Protein AF-A0A246F2Z3-F1 (afdb_monomer_lite)

Secondary structure (DSSP, 8-state):
--HHHHHHTT-SSHHHHHHHTT--HHHHHHHHTTSS---HHHHHHHHHHH---HHHHHHHTT----S----TTSS-PPP-------------

Sequence (92 aa):
MLDGVIEKMGLKNDAALSRVMEVAPPVISKVRHRRLPVGASLLIRLHEVSGLSIAELRQLMGDRRQKFRASDTYGRPPAQMNMGSQGMSNQA

Radius of gyration: 21.0 Å; chains: 1; bounding box: 39×40×70 Å

Structure (mmCIF, N/CA/C/O backbone):
dat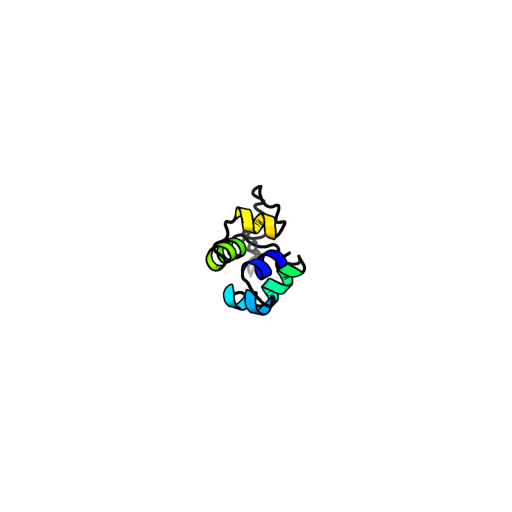a_AF-A0A246F2Z3-F1
#
_entry.id   AF-A0A246F2Z3-F1
#
loop_
_atom_site.group_PDB
_atom_site.id
_atom_site.type_symbol
_atom_site.label_atom_id
_atom_site.label_alt_id
_atom_site.label_comp_id
_atom_site.label_asym_id
_ato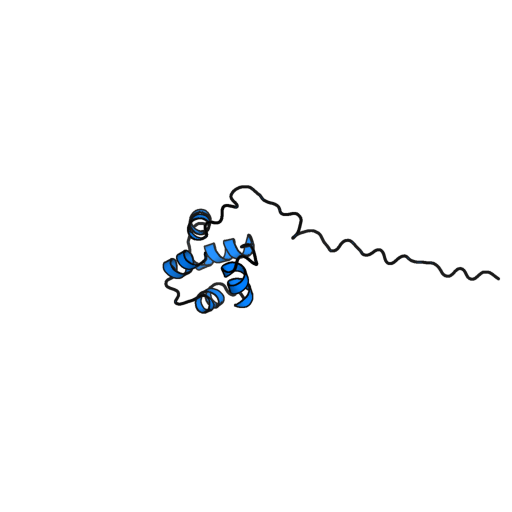m_site.label_entity_id
_atom_site.label_seq_id
_atom_site.pdbx_PDB_ins_code
_atom_site.Cartn_x
_atom_site.Cartn_y
_atom_site.Cartn_z
_atom_site.occupancy
_atom_site.B_iso_or_equiv
_atom_site.auth_seq_id
_atom_site.auth_comp_id
_atom_site.auth_asym_id
_atom_site.auth_atom_id
_atom_site.pdbx_PDB_model_num
ATOM 1 N N . MET A 1 1 ? 7.658 4.225 3.744 1.00 73.31 1 MET A N 1
ATOM 2 C CA . MET A 1 1 ? 6.701 4.390 2.614 1.00 73.31 1 MET A CA 1
ATOM 3 C C . MET A 1 1 ? 5.434 3.585 2.851 1.00 73.31 1 MET A C 1
ATOM 5 O O . MET A 1 1 ? 4.365 4.153 2.733 1.00 73.31 1 MET A O 1
ATOM 9 N N . LEU A 1 2 ? 5.526 2.291 3.179 1.00 84.00 2 LEU A N 1
ATOM 10 C CA . LEU A 1 2 ? 4.341 1.477 3.500 1.00 84.00 2 LEU A CA 1
ATOM 11 C C . LEU A 1 2 ? 3.914 1.579 4.974 1.00 84.00 2 LEU A C 1
ATOM 13 O O . LEU A 1 2 ? 2.958 0.930 5.374 1.00 84.00 2 LEU A O 1
ATOM 17 N N . ASP A 1 3 ? 4.609 2.385 5.775 1.00 88.44 3 ASP A N 1
ATOM 18 C CA . ASP A 1 3 ? 4.389 2.495 7.221 1.00 88.44 3 ASP A CA 1
ATOM 19 C C . ASP A 1 3 ? 2.966 2.962 7.546 1.00 88.44 3 ASP A C 1
ATOM 21 O O . ASP A 1 3 ? 2.290 2.319 8.337 1.00 88.44 3 ASP A O 1
ATOM 25 N N . GLY A 1 4 ? 2.461 3.981 6.840 1.00 88.12 4 GLY A N 1
ATOM 26 C CA . GLY A 1 4 ? 1.089 4.459 7.041 1.00 88.12 4 GLY A CA 1
ATOM 27 C C . GLY A 1 4 ? 0.021 3.427 6.668 1.00 88.12 4 GLY A C 1
ATOM 28 O O . GLY A 1 4 ? -1.043 3.399 7.273 1.00 88.12 4 GLY A O 1
ATOM 29 N N . VAL A 1 5 ? 0.301 2.537 5.710 1.00 87.81 5 VAL A N 1
ATOM 30 C CA . VAL A 1 5 ? -0.616 1.437 5.360 1.00 87.81 5 VAL A CA 1
ATOM 31 C C . VAL A 1 5 ? -0.602 0.366 6.451 1.00 87.81 5 VAL A C 1
ATOM 33 O O . VAL A 1 5 ? -1.657 -0.089 6.877 1.00 87.81 5 VAL A O 1
ATOM 36 N N . ILE A 1 6 ? 0.586 -0.009 6.933 1.00 91.75 6 ILE A N 1
ATOM 37 C CA . ILE A 1 6 ? 0.764 -0.984 8.020 1.00 91.75 6 ILE A CA 1
ATOM 38 C C . ILE A 1 6 ? 0.060 -0.510 9.289 1.00 91.75 6 ILE A C 1
ATOM 40 O O . ILE A 1 6 ? -0.671 -1.283 9.902 1.00 91.75 6 ILE A O 1
ATOM 44 N N . GLU A 1 7 ? 0.230 0.764 9.637 1.00 92.69 7 GLU A N 1
ATOM 45 C CA . GLU A 1 7 ? -0.422 1.391 10.783 1.00 92.69 7 GLU A CA 1
ATOM 46 C C . GLU A 1 7 ? -1.948 1.392 10.630 1.00 92.69 7 GLU A C 1
ATOM 48 O O . GLU A 1 7 ? -2.656 0.938 11.526 1.00 92.69 7 GLU A O 1
ATOM 53 N N . LYS A 1 8 ? -2.468 1.813 9.467 1.00 90.19 8 LYS A N 1
ATOM 54 C CA . LYS A 1 8 ? -3.917 1.836 9.205 1.00 90.19 8 LYS A CA 1
ATOM 55 C C . LYS A 1 8 ? -4.559 0.452 9.218 1.00 90.19 8 LYS A C 1
ATOM 57 O O . LYS A 1 8 ? -5.705 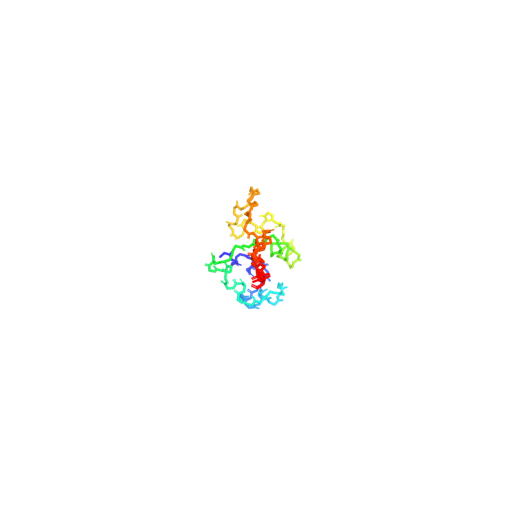0.330 9.633 1.00 90.19 8 LYS A O 1
ATOM 62 N N . MET A 1 9 ? -3.831 -0.575 8.790 1.00 91.88 9 MET A N 1
ATOM 63 C CA . MET A 1 9 ? -4.304 -1.960 8.798 1.00 91.88 9 MET A CA 1
ATOM 64 C C . MET A 1 9 ? -4.043 -2.686 10.132 1.00 91.88 9 MET A C 1
ATOM 66 O O . MET A 1 9 ? -4.369 -3.865 10.246 1.00 91.88 9 MET A O 1
ATOM 70 N N . GLY A 1 10 ? -3.432 -2.030 11.129 1.00 93.75 10 GLY A N 1
ATOM 71 C CA . GLY A 1 10 ? -3.107 -2.652 12.419 1.00 93.75 10 GLY A CA 1
ATOM 72 C C . GLY A 1 10 ? -2.090 -3.795 12.314 1.00 93.75 10 GLY A C 1
ATOM 73 O O . GLY A 1 10 ? -2.098 -4.728 13.118 1.00 93.75 10 GLY A O 1
ATOM 74 N N . LEU A 1 11 ? -1.228 -3.765 11.297 1.00 94.75 11 LEU A N 1
ATOM 75 C CA . LEU A 1 11 ? -0.268 -4.828 11.027 1.00 94.75 11 LEU A CA 1
ATOM 76 C C . LEU A 1 11 ? 1.022 -4.613 11.816 1.00 94.75 11 LEU A C 1
ATOM 78 O O . LEU A 1 11 ? 1.514 -3.501 11.971 1.00 94.75 11 LEU A O 1
ATOM 82 N N . LYS A 1 12 ? 1.629 -5.713 12.272 1.00 94.00 12 LYS A N 1
ATOM 83 C CA . LYS A 1 12 ? 2.866 -5.650 13.064 1.00 94.00 12 LYS A CA 1
ATOM 84 C C . LYS A 1 12 ? 4.104 -5.318 12.227 1.00 94.00 12 LYS A C 1
ATOM 86 O O . LYS A 1 12 ? 5.049 -4.734 12.746 1.00 94.00 12 LYS A O 1
ATOM 91 N N . ASN A 1 13 ? 4.157 -5.778 10.974 1.00 94.69 13 ASN A N 1
ATOM 92 C CA . ASN A 1 13 ? 5.335 -5.649 10.110 1.00 94.69 13 ASN A CA 1
ATOM 93 C C . ASN A 1 13 ? 5.040 -5.984 8.634 1.00 94.69 13 ASN A C 1
ATOM 95 O O . ASN A 1 13 ? 3.956 -6.450 8.277 1.00 94.69 13 ASN A O 1
ATOM 99 N N . ASP A 1 14 ? 6.064 -5.818 7.792 1.00 93.19 14 ASP A N 1
ATOM 100 C CA . ASP A 1 14 ? 6.042 -6.118 6.355 1.00 93.19 14 ASP A CA 1
ATOM 101 C C . ASP A 1 14 ? 5.697 -7.587 6.037 1.00 93.19 14 ASP A C 1
ATOM 103 O O . ASP A 1 14 ? 5.105 -7.866 4.997 1.00 93.19 14 ASP A O 1
ATOM 107 N N . ALA A 1 15 ? 6.030 -8.538 6.918 1.00 94.94 15 ALA A N 1
ATOM 108 C CA . ALA A 1 15 ? 5.686 -9.948 6.718 1.00 94.94 15 ALA A CA 1
ATOM 109 C C . ALA A 1 15 ? 4.195 -10.219 6.977 1.00 94.94 15 ALA A C 1
ATOM 111 O O . ALA A 1 15 ? 3.604 -11.112 6.373 1.00 94.94 15 ALA A O 1
ATOM 112 N N . ALA A 1 16 ? 3.564 -9.486 7.894 1.00 94.75 16 ALA A N 1
ATOM 113 C CA . ALA A 1 16 ? 2.113 -9.529 8.050 1.00 94.75 16 ALA A CA 1
ATOM 114 C C . ALA A 1 16 ? 1.435 -8.932 6.809 1.00 94.75 16 ALA A C 1
ATOM 116 O O . ALA A 1 16 ? 0.541 -9.554 6.240 1.00 94.75 16 ALA A O 1
ATOM 117 N N . LEU A 1 17 ? 1.949 -7.796 6.324 1.00 93.94 17 LEU A N 1
ATOM 118 C CA . LEU A 1 17 ? 1.476 -7.164 5.094 1.00 93.94 17 LEU A CA 1
ATOM 119 C C . LEU A 1 17 ? 1.586 -8.099 3.885 1.00 93.94 17 LEU A C 1
ATOM 121 O O . LEU A 1 17 ? 0.625 -8.244 3.139 1.00 93.94 17 LEU A O 1
ATOM 125 N N . SER A 1 18 ? 2.717 -8.787 3.717 1.00 94.69 18 SER A N 1
ATOM 126 C CA . SER A 1 18 ? 2.933 -9.701 2.591 1.00 94.69 18 SER A CA 1
ATOM 127 C C . SER A 1 18 ? 1.901 -10.834 2.548 1.00 94.69 18 SER A C 1
ATOM 129 O O . SER A 1 18 ? 1.456 -11.219 1.473 1.00 94.69 18 SER A O 1
ATOM 131 N N . ARG A 1 19 ? 1.485 -11.348 3.714 1.00 94.62 19 ARG A N 1
ATOM 132 C CA . ARG A 1 19 ? 0.469 -12.406 3.817 1.00 94.62 19 ARG A CA 1
ATOM 133 C C . ARG A 1 19 ? -0.916 -11.894 3.451 1.00 94.62 19 ARG A C 1
ATOM 135 O O . ARG A 1 19 ? -1.572 -12.510 2.625 1.00 94.62 19 ARG A O 1
ATOM 142 N N . VAL A 1 20 ? -1.324 -10.758 4.019 1.00 93.25 20 VAL A N 1
ATOM 143 C CA . VAL A 1 20 ? -2.643 -10.162 3.740 1.00 93.25 20 VAL A CA 1
ATOM 144 C C . VAL A 1 20 ? -2.763 -9.753 2.274 1.00 93.25 20 VAL A C 1
ATOM 146 O O . VAL A 1 20 ? -3.810 -9.916 1.663 1.00 93.25 20 VAL A O 1
ATOM 149 N N . MET A 1 21 ? -1.677 -9.253 1.688 1.00 91.19 21 MET A N 1
ATOM 150 C CA . MET A 1 21 ? -1.651 -8.869 0.281 1.00 91.19 21 MET A 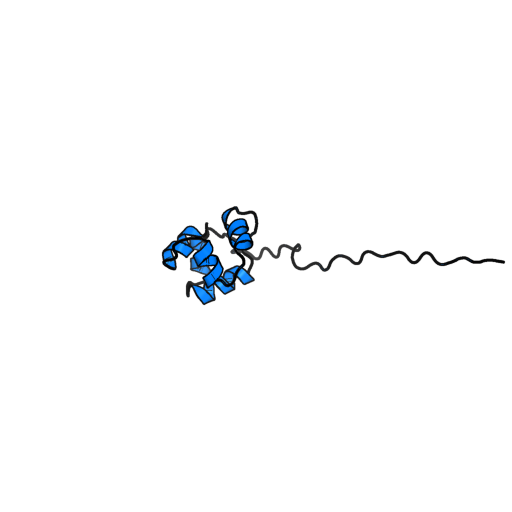CA 1
ATOM 151 C C . MET A 1 21 ? -1.501 -10.051 -0.684 1.00 91.19 21 MET A C 1
ATOM 153 O O . MET A 1 21 ? -1.645 -9.836 -1.884 1.00 91.19 21 MET A O 1
ATOM 157 N N . GLU A 1 22 ? -1.192 -11.256 -0.190 1.00 93.38 22 GLU A N 1
ATOM 158 C CA . GLU A 1 22 ? -0.816 -12.430 -0.999 1.00 93.38 22 GLU A CA 1
ATOM 159 C C . GLU A 1 22 ? 0.368 -12.152 -1.938 1.00 93.38 22 GLU A C 1
ATOM 161 O O . GLU A 1 22 ? 0.445 -12.600 -3.081 1.00 93.38 22 GLU A O 1
ATOM 166 N N . VAL A 1 23 ? 1.329 -11.380 -1.439 1.00 91.62 23 VAL A N 1
ATOM 167 C CA . VAL A 1 23 ? 2.519 -10.964 -2.175 1.00 91.62 23 VAL A CA 1
ATOM 168 C C . VAL A 1 23 ? 3.750 -11.552 -1.500 1.00 91.62 23 VAL A C 1
ATOM 170 O O . VAL A 1 23 ? 3.871 -11.560 -0.278 1.00 91.62 23 VAL A O 1
ATOM 173 N N . ALA A 1 24 ? 4.716 -12.017 -2.291 1.00 93.06 24 ALA A N 1
ATOM 174 C CA . ALA A 1 24 ? 5.945 -12.571 -1.741 1.00 93.06 24 ALA A CA 1
ATOM 175 C C . ALA A 1 24 ? 6.729 -11.507 -0.928 1.00 93.06 24 ALA A C 1
ATOM 177 O O . ALA A 1 24 ? 6.885 -10.373 -1.398 1.00 93.06 24 ALA A O 1
ATOM 178 N N . PRO A 1 25 ? 7.312 -11.853 0.238 1.00 93.88 25 PRO A N 1
ATOM 179 C CA . PRO A 1 25 ? 8.095 -10.917 1.054 1.00 93.88 25 PRO A CA 1
ATOM 180 C C . PRO A 1 25 ? 9.181 -10.126 0.292 1.00 93.88 25 PRO A C 1
ATOM 182 O O . PRO A 1 25 ? 9.331 -8.928 0.554 1.00 93.88 25 PRO A O 1
ATOM 185 N N . PRO A 1 26 ? 9.902 -10.703 -0.699 1.00 94.69 26 PRO A N 1
ATOM 186 C CA . PRO A 1 26 ? 10.878 -9.952 -1.488 1.00 94.69 26 PRO A CA 1
ATOM 187 C C . PRO A 1 26 ? 10.281 -8.785 -2.285 1.00 94.69 26 PRO A C 1
ATOM 189 O O . PRO A 1 26 ? 10.969 -7.792 -2.512 1.00 94.69 26 PRO A O 1
ATOM 192 N N . VAL A 1 27 ? 9.020 -8.877 -2.715 1.00 89.94 27 VAL A N 1
ATOM 193 C CA . VAL A 1 27 ? 8.340 -7.795 -3.445 1.00 89.94 27 VAL A CA 1
ATOM 194 C C . VAL A 1 27 ? 8.077 -6.625 -2.503 1.00 89.94 27 VAL A C 1
ATOM 196 O O . VAL A 1 27 ? 8.439 -5.496 -2.829 1.00 89.94 27 VAL A O 1
ATOM 199 N N . ILE A 1 28 ? 7.544 -6.899 -1.306 1.00 92.44 28 ILE A N 1
ATOM 200 C CA . ILE A 1 28 ? 7.337 -5.879 -0.270 1.00 92.44 28 ILE A CA 1
ATOM 201 C C . ILE A 1 28 ? 8.670 -5.229 0.103 1.00 92.44 28 ILE A C 1
ATOM 203 O O . ILE A 1 28 ? 8.777 -4.006 0.078 1.00 92.44 28 ILE A O 1
ATOM 207 N N . SER A 1 29 ? 9.719 -6.023 0.331 1.00 93.81 29 SER A N 1
ATOM 208 C CA . SER A 1 29 ? 11.059 -5.498 0.615 1.00 93.81 29 SER A CA 1
ATOM 209 C C . SER A 1 29 ? 11.569 -4.574 -0.499 1.00 93.81 29 SER A C 1
ATOM 211 O O . SER A 1 29 ? 12.029 -3.464 -0.226 1.00 93.81 29 SER A O 1
ATOM 213 N N . LYS A 1 30 ? 11.436 -4.960 -1.775 1.00 91.00 30 LYS A N 1
ATOM 214 C CA . LYS A 1 30 ? 11.844 -4.101 -2.900 1.00 91.00 30 LYS A CA 1
ATOM 215 C C . LYS A 1 30 ? 11.036 -2.801 -2.960 1.00 91.00 30 LYS A C 1
ATOM 217 O O . LYS A 1 30 ? 11.614 -1.757 -3.258 1.00 91.00 30 LYS A O 1
ATOM 222 N N . VAL A 1 31 ? 9.740 -2.835 -2.649 1.00 88.88 31 VAL A N 1
ATOM 223 C CA . VAL A 1 31 ? 8.894 -1.631 -2.568 1.00 88.88 31 VAL A CA 1
ATOM 224 C C . VAL A 1 31 ? 9.339 -0.720 -1.421 1.00 88.88 31 VAL A C 1
ATOM 226 O O . VAL A 1 31 ? 9.547 0.474 -1.633 1.00 88.88 31 VAL A O 1
ATOM 229 N N . ARG A 1 32 ? 9.562 -1.278 -0.224 1.00 89.88 32 ARG A N 1
ATOM 230 C CA . ARG A 1 32 ? 10.024 -0.547 0.973 1.00 89.88 32 ARG A CA 1
ATOM 231 C C . ARG A 1 32 ? 11.323 0.209 0.708 1.00 89.88 32 ARG A C 1
ATOM 233 O O . ARG A 1 32 ? 11.434 1.386 1.045 1.00 89.88 32 ARG A O 1
ATOM 240 N N . HIS A 1 33 ? 12.262 -0.446 0.031 1.00 90.69 33 HIS A N 1
ATOM 241 C CA . HIS A 1 33 ? 13.566 0.115 -0.320 1.00 90.69 33 HIS A CA 1
ATOM 242 C C . HIS A 1 33 ? 13.569 0.910 -1.636 1.00 90.69 33 HIS A C 1
ATOM 244 O O . HIS A 1 33 ? 14.640 1.237 -2.146 1.00 90.69 33 HIS A O 1
ATOM 250 N N . ARG A 1 34 ? 12.394 1.217 -2.209 1.00 85.31 34 ARG A N 1
ATOM 251 C CA . ARG A 1 34 ? 12.233 1.986 -3.461 1.00 85.31 34 ARG A CA 1
ATOM 252 C C . ARG A 1 34 ? 12.962 1.378 -4.671 1.00 85.31 34 ARG A C 1
ATOM 254 O O . ARG A 1 34 ? 13.268 2.075 -5.632 1.00 85.31 34 ARG A O 1
ATOM 261 N N . ARG A 1 35 ? 13.229 0.070 -4.633 1.00 86.06 35 ARG A N 1
ATOM 262 C CA . ARG A 1 35 ? 13.826 -0.713 -5.728 1.00 86.06 35 ARG A CA 1
ATOM 263 C C . ARG A 1 35 ? 12.777 -1.246 -6.703 1.00 86.06 35 ARG A C 1
ATOM 265 O O . ARG A 1 35 ? 13.127 -1.644 -7.807 1.00 86.06 35 ARG A O 1
ATOM 272 N N . LEU A 1 36 ? 11.508 -1.251 -6.299 1.00 84.06 36 LEU A N 1
ATOM 273 C CA . LEU A 1 36 ? 10.366 -1.603 -7.134 1.00 84.06 36 LEU A CA 1
ATOM 274 C C . LEU A 1 36 ? 9.270 -0.542 -6.952 1.00 84.06 36 LEU A C 1
ATOM 276 O O . LEU A 1 36 ? 8.806 -0.351 -5.826 1.00 84.06 36 LEU A O 1
ATOM 280 N N . PRO A 1 37 ? 8.846 0.164 -8.014 1.00 83.44 37 PRO A N 1
ATOM 281 C CA . PRO A 1 37 ? 7.680 1.032 -7.930 1.00 83.44 37 PRO A CA 1
ATOM 282 C C . PRO A 1 37 ? 6.407 0.211 -7.699 1.00 83.44 37 PRO A C 1
ATOM 284 O O . PRO A 1 37 ? 6.273 -0.916 -8.170 1.00 83.44 37 PRO A O 1
ATOM 287 N N . VAL A 1 38 ? 5.433 0.798 -7.009 1.00 85.56 38 VAL A N 1
ATOM 288 C CA . VAL A 1 38 ? 4.161 0.130 -6.688 1.00 85.56 38 VAL A CA 1
ATOM 289 C C . VAL A 1 38 ? 3.303 0.038 -7.949 1.00 85.56 38 VAL A C 1
ATOM 291 O O . VAL A 1 38 ? 2.640 0.994 -8.317 1.00 85.56 38 VAL A O 1
ATOM 294 N N . GLY A 1 39 ? 3.325 -1.071 -8.676 1.00 84.56 39 GLY A N 1
ATOM 295 C CA . GLY A 1 39 ? 2.510 -1.228 -9.890 1.00 84.56 39 GLY A CA 1
ATOM 296 C C . GLY A 1 39 ? 1.009 -0.980 -9.666 1.00 84.56 39 GLY A C 1
ATOM 297 O O . GLY A 1 39 ? 0.529 -1.000 -8.533 1.00 84.56 39 GLY A O 1
ATOM 298 N N . ALA A 1 40 ? 0.258 -0.769 -10.752 1.00 86.31 40 ALA A N 1
ATOM 299 C CA . ALA A 1 40 ? -1.199 -0.617 -10.677 1.00 86.31 40 ALA A CA 1
ATOM 300 C C . ALA A 1 40 ? -1.863 -1.842 -10.025 1.00 86.31 40 ALA A C 1
ATOM 302 O O . ALA A 1 40 ? -2.725 -1.677 -9.173 1.00 86.31 40 ALA A O 1
ATOM 303 N N . SER A 1 41 ? -1.387 -3.050 -10.342 1.00 87.69 41 SER A N 1
ATOM 304 C CA . SER A 1 41 ? -1.849 -4.300 -9.727 1.00 87.69 41 SER A CA 1
ATOM 305 C C . SER A 1 41 ? -1.670 -4.314 -8.208 1.00 87.69 41 SER A C 1
ATOM 307 O O . SER A 1 41 ? -2.605 -4.624 -7.479 1.00 87.69 41 SER A O 1
ATOM 309 N N . LEU A 1 42 ? -0.494 -3.916 -7.714 1.00 87.75 42 LEU A N 1
ATOM 310 C CA . LEU A 1 42 ? -0.218 -3.853 -6.279 1.00 87.75 42 LEU A CA 1
ATOM 311 C C . LEU A 1 42 ? -1.086 -2.798 -5.578 1.00 87.75 42 LEU A C 1
ATOM 313 O O . LEU A 1 42 ? -1.518 -3.006 -4.450 1.00 87.75 42 LEU A O 1
ATOM 317 N N . LEU A 1 43 ? -1.349 -1.676 -6.252 1.00 90.12 43 LEU A N 1
ATOM 318 C CA . LEU A 1 43 ? -2.198 -0.606 -5.733 1.00 90.12 43 LEU A CA 1
ATOM 319 C C . LEU A 1 43 ? -3.677 -1.014 -5.669 1.00 90.12 43 LEU A C 1
ATOM 321 O O . LEU A 1 43 ? -4.342 -0.709 -4.685 1.00 90.12 43 LEU A O 1
ATOM 325 N N . ILE A 1 44 ? -4.173 -1.725 -6.686 1.00 90.88 44 ILE A N 1
ATOM 326 C CA . ILE A 1 44 ? -5.521 -2.312 -6.689 1.00 90.88 44 ILE A CA 1
ATOM 327 C C . ILE A 1 44 ? -5.639 -3.324 -5.551 1.00 90.88 44 ILE A C 1
ATOM 329 O O . ILE A 1 44 ? -6.571 -3.243 -4.759 1.00 90.88 44 ILE A O 1
ATOM 333 N N . ARG A 1 45 ? -4.642 -4.202 -5.388 1.00 91.56 45 ARG A N 1
ATOM 334 C CA . ARG A 1 45 ? -4.653 -5.174 -4.295 1.00 91.56 45 ARG A CA 1
ATOM 335 C C . ARG A 1 45 ? -4.682 -4.498 -2.928 1.00 91.56 45 ARG A C 1
ATOM 337 O O . ARG A 1 45 ? -5.443 -4.914 -2.067 1.00 91.56 45 ARG A O 1
ATOM 344 N N . LEU A 1 46 ? -3.893 -3.436 -2.735 1.00 91.62 46 LEU A N 1
ATOM 345 C CA . LEU A 1 46 ? -3.932 -2.624 -1.515 1.00 91.62 46 LEU A CA 1
ATOM 346 C C . LEU A 1 46 ? -5.323 -2.045 -1.252 1.00 91.62 46 LEU A C 1
ATOM 348 O O . LEU A 1 46 ? -5.778 -2.083 -0.113 1.00 91.62 46 LEU A O 1
ATOM 352 N N . HIS A 1 47 ? -5.991 -1.525 -2.280 1.00 93.62 47 HIS A N 1
ATOM 353 C CA . HIS A 1 47 ? -7.349 -0.995 -2.165 1.00 93.62 47 HIS A CA 1
ATOM 354 C C . HIS A 1 47 ? -8.335 -2.070 -1.694 1.00 93.62 47 HIS A C 1
ATOM 356 O O . HIS A 1 47 ? -9.047 -1.849 -0.720 1.00 93.62 47 HIS A O 1
ATOM 362 N N . GLU A 1 48 ? -8.312 -3.249 -2.315 1.00 93.50 48 GLU A N 1
ATOM 363 C CA . GLU A 1 48 ? -9.196 -4.365 -1.959 1.00 93.50 48 GLU A CA 1
ATOM 364 C C . GLU A 1 48 ? -9.001 -4.836 -0.514 1.00 93.50 48 GLU A C 1
ATOM 366 O O . GLU A 1 48 ? -9.976 -5.041 0.203 1.00 93.50 48 GLU A O 1
ATOM 371 N N . VAL A 1 49 ? -7.748 -5.001 -0.071 1.00 92.00 49 VAL A N 1
ATOM 372 C CA . VAL A 1 49 ? -7.465 -5.574 1.258 1.00 92.00 49 VAL A CA 1
ATOM 373 C C . VAL A 1 49 ? -7.584 -4.562 2.394 1.00 92.00 49 VAL A C 1
ATOM 375 O O . VAL A 1 49 ? -7.854 -4.950 3.526 1.00 92.00 49 VAL A O 1
ATOM 378 N N . SER A 1 50 ? -7.340 -3.276 2.124 1.00 90.50 50 SER A N 1
ATOM 379 C CA . SER A 1 50 ? -7.380 -2.227 3.153 1.00 90.50 50 SER A CA 1
ATOM 380 C C . SER A 1 50 ? -8.711 -1.481 3.211 1.00 90.50 50 SER A C 1
ATOM 382 O O . SER A 1 50 ? -8.978 -0.810 4.204 1.00 90.50 50 SER A O 1
ATOM 384 N N . GLY A 1 51 ? -9.517 -1.539 2.146 1.00 92.12 51 GLY A N 1
ATOM 385 C CA . GLY A 1 51 ? -10.719 -0.718 1.985 1.00 92.12 51 GLY A CA 1
ATOM 386 C C . GLY A 1 51 ? -10.440 0.778 1.782 1.00 92.12 51 GLY A C 1
ATOM 387 O O . GLY A 1 51 ? -11.376 1.556 1.619 1.00 92.12 51 GLY A O 1
ATOM 388 N N . LEU A 1 52 ? -9.171 1.202 1.771 1.00 92.56 52 LEU A N 1
ATOM 389 C CA . LEU A 1 52 ? -8.780 2.596 1.567 1.00 92.56 52 LEU A CA 1
ATOM 390 C C . LEU A 1 52 ? -8.917 2.970 0.098 1.00 92.56 52 LEU A C 1
ATOM 392 O O . LEU A 1 52 ? -8.525 2.201 -0.781 1.00 92.56 52 LEU A O 1
ATOM 396 N N . SER A 1 53 ? -9.399 4.176 -0.193 1.00 93.81 53 SER A N 1
ATOM 397 C CA . SER A 1 53 ? -9.459 4.655 -1.571 1.00 93.81 53 SER A CA 1
ATOM 398 C C . SER A 1 53 ? -8.059 4.727 -2.194 1.00 93.81 53 SER A C 1
ATOM 400 O O . SER A 1 53 ? -7.047 4.964 -1.527 1.00 93.81 53 SER A O 1
ATOM 402 N N . ILE A 1 54 ? -7.989 4.593 -3.520 1.00 90.50 54 ILE A N 1
ATOM 403 C CA . ILE A 1 54 ? -6.726 4.745 -4.2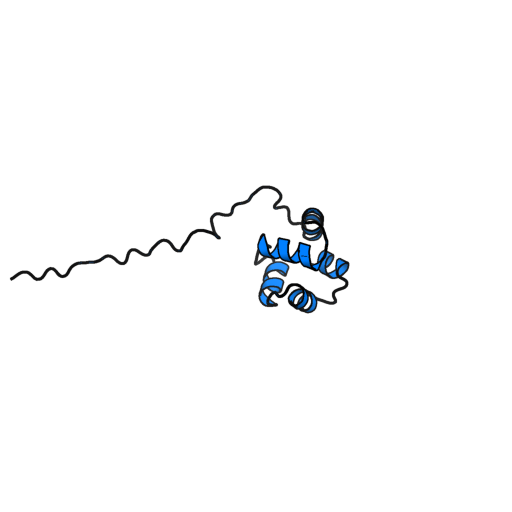60 1.00 90.50 54 ILE A CA 1
ATOM 404 C C . ILE A 1 54 ? -6.082 6.117 -3.981 1.00 90.50 54 ILE A C 1
ATOM 406 O O . ILE A 1 54 ? -4.856 6.230 -3.948 1.00 90.50 54 ILE A O 1
ATOM 410 N N . ALA A 1 55 ? -6.889 7.160 -3.766 1.00 90.25 55 ALA A N 1
ATOM 411 C CA . ALA A 1 55 ? -6.399 8.490 -3.422 1.00 90.25 55 ALA A CA 1
ATOM 412 C C . ALA A 1 55 ? -5.695 8.504 -2.056 1.00 90.25 55 ALA A C 1
ATOM 414 O O . ALA A 1 55 ? -4.569 8.992 -1.964 1.00 90.25 55 ALA A O 1
ATOM 415 N N . GLU A 1 56 ? -6.307 7.921 -1.025 1.00 90.75 56 GLU A N 1
ATOM 416 C CA . GLU A 1 56 ? -5.720 7.821 0.317 1.00 90.75 56 GLU A CA 1
ATOM 417 C C . GLU A 1 56 ? -4.442 6.986 0.318 1.00 90.75 56 GLU A C 1
ATOM 419 O O . GLU A 1 56 ? -3.434 7.409 0.881 1.00 90.75 56 GLU A O 1
ATOM 424 N N . LEU A 1 57 ? -4.440 5.848 -0.382 1.00 90.31 57 LEU A N 1
ATOM 425 C CA . LEU A 1 57 ? -3.247 5.012 -0.528 1.00 90.31 57 LEU A CA 1
ATOM 426 C C . LEU A 1 57 ? -2.089 5.795 -1.149 1.00 90.31 57 LEU A C 1
ATOM 428 O O . LEU A 1 57 ? -0.961 5.733 -0.662 1.00 90.31 57 LEU A O 1
ATOM 432 N N . ARG A 1 58 ? -2.356 6.600 -2.183 1.00 87.69 58 ARG A N 1
ATOM 433 C CA . ARG A 1 58 ? -1.332 7.457 -2.797 1.00 87.69 58 ARG A CA 1
ATOM 434 C C . ARG A 1 58 ? -0.791 8.506 -1.834 1.00 87.69 58 ARG A C 1
ATOM 436 O O . ARG A 1 58 ? 0.417 8.733 -1.833 1.00 87.69 58 ARG A O 1
ATOM 443 N N . GLN A 1 59 ? -1.648 9.111 -1.014 1.00 88.12 59 GLN A N 1
ATOM 444 C CA . GLN A 1 59 ? -1.219 10.071 0.005 1.00 88.12 59 GLN A CA 1
ATOM 445 C C . GLN A 1 59 ? -0.349 9.400 1.073 1.00 88.12 59 GLN A C 1
ATOM 447 O O . GLN A 1 59 ? 0.774 9.841 1.306 1.00 88.12 59 GLN A O 1
ATOM 452 N N . LEU A 1 60 ? -0.810 8.283 1.647 1.00 87.19 60 LEU A N 1
ATOM 453 C CA . LEU A 1 60 ? -0.082 7.527 2.677 1.00 87.19 60 LEU A CA 1
ATOM 454 C C . LEU A 1 60 ? 1.282 7.039 2.187 1.00 87.19 60 LEU A C 1
ATOM 456 O O . LEU A 1 60 ? 2.265 7.038 2.926 1.00 87.19 60 LEU A O 1
ATOM 460 N N . MET A 1 61 ? 1.350 6.634 0.922 1.00 84.00 61 MET A N 1
ATOM 461 C CA . MET A 1 61 ? 2.570 6.126 0.311 1.00 84.00 61 MET A CA 1
ATOM 462 C C . MET A 1 61 ? 3.464 7.244 -0.245 1.00 84.00 61 MET A C 1
ATOM 464 O O . MET A 1 61 ? 4.568 6.961 -0.707 1.00 84.00 61 MET A O 1
ATOM 468 N N . GLY A 1 62 ? 3.019 8.506 -0.239 1.00 79.75 62 GLY A N 1
ATOM 469 C CA . GLY A 1 62 ? 3.710 9.603 -0.926 1.00 79.75 62 GLY A CA 1
ATOM 470 C C . GLY A 1 62 ? 3.862 9.358 -2.434 1.00 79.75 62 GLY A C 1
ATOM 471 O O . GLY A 1 62 ? 4.789 9.863 -3.074 1.00 79.75 62 GLY A O 1
ATOM 472 N N . ASP A 1 63 ? 2.981 8.537 -3.006 1.00 73.81 63 ASP A N 1
ATOM 473 C CA . ASP A 1 63 ? 3.016 8.140 -4.403 1.00 73.81 63 ASP A CA 1
ATOM 474 C C . ASP A 1 63 ? 2.381 9.217 -5.290 1.00 73.81 63 ASP A C 1
ATOM 476 O O . ASP A 1 63 ? 1.165 9.295 -5.464 1.00 73.81 63 ASP A O 1
ATOM 480 N N . ARG A 1 64 ? 3.235 10.029 -5.918 1.00 66.56 64 ARG A N 1
ATOM 481 C CA . ARG A 1 64 ? 2.832 11.148 -6.785 1.00 66.56 64 ARG A CA 1
ATOM 482 C C . ARG A 1 64 ? 2.505 10.755 -8.232 1.00 66.56 64 ARG A C 1
ATOM 484 O O . ARG A 1 64 ? 2.454 11.630 -9.096 1.00 66.56 64 ARG A O 1
ATOM 491 N N . ARG A 1 65 ? 2.282 9.472 -8.551 1.00 67.5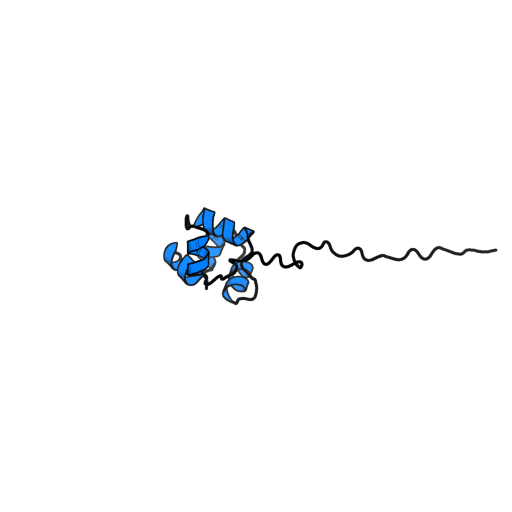6 65 ARG A N 1
ATOM 492 C CA . ARG A 1 65 ? 1.908 9.013 -9.913 1.00 67.56 65 ARG A CA 1
ATOM 493 C C . ARG A 1 65 ? 0.449 9.335 -10.279 1.00 67.56 65 ARG A C 1
ATOM 495 O O . ARG A 1 65 ? -0.298 8.464 -10.708 1.00 67.56 65 ARG A O 1
ATOM 502 N N . GLN A 1 66 ? 0.048 10.595 -10.114 1.00 54.75 66 GLN A N 1
ATOM 503 C CA . GLN A 1 66 ? -1.270 11.124 -10.487 1.00 54.75 66 GLN A CA 1
ATOM 504 C C . GLN A 1 66 ? -1.424 11.403 -11.988 1.00 54.75 66 GLN A C 1
ATOM 506 O O . GLN A 1 66 ? -2.536 11.573 -12.469 1.00 54.75 66 GLN A O 1
ATOM 511 N N . LYS A 1 67 ? -0.328 11.450 -12.746 1.00 50.72 67 LYS A N 1
ATOM 512 C CA . LYS A 1 67 ? -0.358 11.659 -14.196 1.00 50.72 67 LYS A CA 1
ATOM 513 C C . LYS A 1 67 ? 0.154 10.381 -14.827 1.00 50.72 67 LYS A C 1
ATOM 515 O O . LYS A 1 67 ? 1.248 9.959 -14.457 1.00 50.72 67 LYS A O 1
ATOM 520 N N . PHE A 1 68 ? -0.645 9.752 -15.687 1.00 50.53 68 PHE A N 1
ATOM 521 C CA . PHE A 1 68 ? -0.297 8.562 -16.465 1.00 50.53 68 PHE A CA 1
ATOM 522 C C . PHE A 1 68 ? 1.175 8.598 -16.896 1.00 50.53 68 PHE A C 1
ATOM 524 O O . PHE A 1 68 ? 1.542 9.214 -17.890 1.00 50.53 68 PHE A O 1
ATOM 531 N N . ARG A 1 69 ? 2.038 7.931 -16.130 1.00 52.75 69 ARG A N 1
ATOM 532 C CA . ARG A 1 69 ? 3.335 7.496 -16.623 1.00 52.75 69 ARG A CA 1
ATOM 533 C C . ARG A 1 69 ? 3.087 6.081 -17.091 1.00 52.75 69 ARG A C 1
ATOM 535 O O . ARG A 1 69 ? 3.329 5.135 -16.345 1.00 52.75 69 ARG A O 1
ATOM 542 N N . ALA A 1 70 ? 2.530 5.957 -18.293 1.00 53.28 70 ALA A N 1
ATOM 543 C CA . ALA A 1 70 ? 2.759 4.766 -19.089 1.00 53.28 70 ALA A CA 1
ATOM 544 C C . ALA A 1 70 ? 4.279 4.709 -19.284 1.00 53.28 70 ALA A C 1
ATOM 546 O O . ALA A 1 70 ? 4.841 5.402 -20.120 1.00 53.28 70 ALA A O 1
ATOM 547 N N . SER A 1 71 ? 4.985 4.039 -18.376 1.00 52.53 71 SER A N 1
ATOM 548 C CA . SER A 1 71 ? 6.374 3.700 -18.630 1.00 52.53 71 SER A CA 1
ATOM 549 C C . SER A 1 71 ? 6.333 2.554 -19.627 1.00 52.53 71 SER A C 1
ATOM 551 O O . SER A 1 71 ? 5.931 1.450 -19.254 1.00 52.53 71 SER A O 1
ATOM 553 N N . ASP A 1 72 ? 6.766 2.817 -20.857 1.00 56.06 72 ASP A N 1
ATOM 554 C CA . ASP A 1 72 ? 6.827 1.888 -22.000 1.00 56.06 72 ASP A CA 1
ATOM 555 C C . ASP A 1 72 ? 7.671 0.618 -21.745 1.00 56.06 72 ASP A C 1
ATOM 557 O O . ASP A 1 72 ? 7.869 -0.218 -22.622 1.00 56.06 72 ASP A O 1
ATOM 561 N N . THR A 1 73 ? 8.202 0.462 -20.532 1.00 56.28 73 THR A N 1
ATOM 562 C CA . THR A 1 73 ? 9.141 -0.588 -20.140 1.00 56.28 73 THR A CA 1
ATOM 563 C C . THR A 1 73 ? 8.463 -1.883 -19.677 1.00 56.28 73 THR A C 1
ATOM 565 O O . THR A 1 73 ? 9.105 -2.924 -19.712 1.00 56.28 73 THR A O 1
ATOM 568 N N . TYR A 1 74 ? 7.183 -1.864 -19.277 1.00 53.53 74 TYR A N 1
ATOM 569 C CA . TYR A 1 74 ? 6.491 -3.052 -18.729 1.00 53.53 74 TYR A CA 1
ATOM 570 C C . TYR A 1 74 ? 5.399 -3.641 -19.641 1.00 53.53 74 TYR A C 1
ATOM 572 O O . TYR A 1 74 ? 4.539 -4.382 -19.174 1.00 53.53 74 TYR A O 1
ATOM 580 N N . GLY A 1 75 ? 5.438 -3.332 -20.940 1.00 48.41 75 GLY A N 1
ATOM 581 C CA . GLY A 1 75 ? 4.517 -3.896 -21.937 1.00 48.41 75 GLY A CA 1
ATOM 582 C C . GLY A 1 75 ? 5.152 -4.215 -23.291 1.00 48.41 75 GLY A C 1
ATOM 583 O O . GLY A 1 75 ? 4.445 -4.649 -24.195 1.00 48.41 75 GLY A O 1
ATOM 584 N N . ARG A 1 76 ? 6.466 -4.010 -23.464 1.00 49.16 76 ARG A N 1
ATOM 585 C CA . ARG A 1 76 ? 7.139 -4.383 -24.711 1.00 49.16 76 ARG A CA 1
ATOM 586 C C . ARG A 1 76 ? 7.441 -5.891 -24.659 1.00 49.16 76 ARG A C 1
ATOM 588 O O . ARG A 1 76 ? 8.223 -6.290 -23.793 1.00 49.16 76 ARG A O 1
ATOM 595 N N . PRO A 1 77 ? 6.851 -6.734 -25.531 1.00 53.69 77 PRO A N 1
ATOM 596 C CA . PRO A 1 77 ? 7.324 -8.108 -25.686 1.00 53.69 77 PRO A CA 1
ATOM 597 C C . PRO A 1 77 ? 8.824 -8.064 -26.014 1.00 53.69 77 PRO A C 1
ATOM 599 O O . PRO A 1 77 ? 9.255 -7.097 -26.654 1.00 53.69 77 PRO A O 1
ATOM 602 N N . PRO A 1 78 ? 9.646 -9.037 -25.574 1.00 56.84 78 PRO A N 1
ATOM 603 C CA . PRO A 1 78 ? 11.047 -9.070 -25.972 1.00 56.84 78 PRO A CA 1
ATOM 604 C C . PRO A 1 78 ? 11.080 -8.979 -27.497 1.00 56.84 78 PRO A C 1
ATOM 606 O O . PRO A 1 78 ? 10.458 -9.797 -28.175 1.00 56.84 78 PRO A O 1
ATOM 609 N N . ALA A 1 79 ? 11.701 -7.919 -28.022 1.00 61.88 79 ALA A N 1
ATOM 610 C CA . ALA A 1 79 ? 11.827 -7.724 -29.456 1.00 61.88 79 ALA A CA 1
ATOM 611 C C . ALA A 1 79 ? 12.408 -9.019 -30.022 1.00 61.88 79 ALA A C 1
ATOM 613 O O . ALA A 1 79 ? 13.464 -9.453 -29.559 1.00 61.88 79 ALA A O 1
ATOM 614 N N . GLN A 1 80 ? 11.662 -9.668 -30.920 1.00 57.34 80 GLN A N 1
ATOM 615 C CA . GLN A 1 80 ? 12.054 -10.918 -31.560 1.00 57.34 80 GLN A CA 1
ATOM 616 C C . GLN A 1 80 ? 13.523 -10.816 -31.973 1.00 57.34 80 GLN A C 1
ATOM 618 O O . GLN A 1 80 ? 13.879 -10.030 -32.851 1.00 57.34 80 GLN A O 1
ATOM 623 N N . MET A 1 81 ? 14.381 -11.582 -31.295 1.00 56.12 81 MET A N 1
ATOM 624 C CA . MET A 1 81 ? 15.742 -11.816 -31.747 1.00 56.12 81 MET A CA 1
ATOM 625 C C . MET A 1 81 ? 15.615 -12.556 -33.072 1.00 56.12 81 MET A C 1
ATOM 627 O O . MET A 1 81 ? 15.295 -13.742 -33.104 1.00 56.12 81 MET A O 1
ATOM 631 N N . ASN A 1 82 ? 15.784 -11.811 -34.161 1.00 56.09 82 ASN A N 1
ATOM 632 C CA . ASN A 1 82 ? 15.856 -12.331 -35.512 1.00 56.09 82 ASN A CA 1
ATOM 633 C C . ASN A 1 82 ? 17.079 -13.258 -35.591 1.00 56.09 82 ASN A C 1
ATOM 635 O O . ASN A 1 82 ? 18.198 -12.803 -35.826 1.00 56.09 82 ASN A O 1
ATOM 639 N N . MET A 1 83 ? 16.883 -14.551 -35.318 1.00 59.00 83 MET A N 1
ATOM 640 C CA . MET A 1 83 ? 17.856 -15.584 -35.653 1.00 59.00 83 MET A CA 1
ATOM 641 C C . MET A 1 83 ? 17.859 -15.693 -37.172 1.00 59.00 83 MET A C 1
ATOM 643 O O . MET A 1 83 ? 16.998 -16.335 -37.767 1.00 59.00 83 MET A O 1
ATOM 647 N N . GLY A 1 84 ? 18.802 -14.977 -37.784 1.00 53.25 84 GLY A N 1
ATOM 648 C CA . GLY A 1 84 ? 19.018 -14.984 -39.218 1.00 53.25 84 GLY A CA 1
ATOM 649 C C . GLY A 1 84 ? 19.177 -16.411 -39.726 1.00 53.25 84 GLY A C 1
ATOM 650 O O . GLY A 1 84 ? 20.125 -17.112 -39.382 1.00 53.25 84 GLY A O 1
ATOM 651 N N . SER A 1 85 ? 18.242 -16.811 -40.579 1.00 58.62 85 SER A N 1
ATOM 652 C CA . SER A 1 85 ? 18.401 -17.910 -41.513 1.00 58.62 85 SER A CA 1
ATOM 653 C C . SER A 1 85 ? 19.524 -17.557 -42.494 1.00 58.62 85 SER A C 1
ATOM 655 O O . SER A 1 85 ? 19.293 -16.840 -43.470 1.00 58.62 85 SER A O 1
ATOM 657 N N . GLN A 1 86 ? 20.745 -18.032 -42.256 1.00 60.75 86 GLN A N 1
ATOM 658 C CA . GLN A 1 86 ? 21.724 -18.156 -43.335 1.00 60.75 86 GLN A CA 1
ATOM 659 C C . GLN A 1 86 ? 21.553 -19.531 -43.964 1.00 60.75 86 GLN A C 1
ATOM 661 O O . GLN A 1 86 ? 21.816 -20.565 -43.354 1.00 60.75 86 GLN A O 1
ATOM 666 N N . GLY A 1 87 ? 20.994 -19.498 -45.172 1.00 52.09 87 GLY A N 1
ATOM 667 C CA . GLY A 1 87 ? 20.716 -20.659 -45.991 1.00 52.09 87 GLY A CA 1
ATOM 668 C C . GLY A 1 87 ? 21.986 -21.419 -46.346 1.00 52.09 87 GLY A C 1
ATOM 669 O O . GLY A 1 87 ? 23.032 -20.841 -46.635 1.00 52.09 87 GLY A O 1
ATOM 670 N N . MET A 1 88 ? 21.845 -22.739 -46.348 1.00 57.62 88 MET A N 1
ATOM 671 C CA . MET A 1 88 ? 22.776 -23.678 -46.951 1.00 57.62 88 MET A CA 1
ATOM 672 C C . MET A 1 88 ? 22.870 -23.384 -48.453 1.00 57.62 88 MET A C 1
ATOM 674 O O . MET A 1 88 ? 22.000 -23.772 -49.229 1.00 57.62 88 MET A O 1
ATOM 678 N N . SER A 1 89 ? 23.927 -22.697 -48.872 1.00 57.25 89 SER A N 1
ATOM 679 C CA . SER A 1 89 ? 24.374 -22.694 -50.262 1.00 57.25 89 SER A CA 1
ATOM 680 C C . SER A 1 89 ? 25.227 -23.940 -50.491 1.00 57.25 89 SER A C 1
ATOM 682 O O . SER A 1 89 ? 26.430 -23.929 -50.242 1.00 57.25 89 SER A O 1
ATOM 684 N N . ASN A 1 90 ? 24.584 -25.018 -50.938 1.00 63.09 90 ASN A N 1
ATOM 685 C CA . ASN A 1 90 ? 25.254 -26.145 -51.578 1.00 63.09 90 ASN A CA 1
ATOM 686 C C . ASN A 1 90 ? 25.212 -25.874 -53.090 1.00 63.09 90 ASN A C 1
ATOM 688 O O . ASN A 1 90 ? 24.129 -25.867 -53.678 1.00 63.09 90 ASN A O 1
ATOM 692 N N . GLN A 1 91 ? 26.360 -25.608 -53.710 1.00 59.59 91 GLN A N 1
ATOM 693 C CA . GLN A 1 91 ? 26.504 -25.608 -55.165 1.00 59.59 91 GLN A CA 1
ATOM 694 C C . GLN A 1 91 ? 27.626 -26.569 -55.555 1.00 59.59 91 GLN A C 1
ATOM 696 O O . GLN A 1 91 ? 28.741 -26.420 -55.067 1.00 59.59 91 GLN A O 1
ATOM 701 N N . ALA A 1 92 ? 27.203 -27.534 -56.382 1.00 51.38 92 ALA A N 1
ATOM 702 C CA . ALA A 1 92 ? 27.888 -28.353 -57.389 1.00 51.38 92 ALA A CA 1
ATOM 703 C C . ALA A 1 92 ? 29.366 -28.714 -57.186 1.00 51.38 92 ALA A C 1
ATOM 705 O O . ALA A 1 92 ? 30.228 -27.817 -57.302 1.00 51.38 92 ALA A O 1
#

pLDDT: mean 79.25, std 16.37, range [48.41, 94.94]

Organism: Pseudomonas nitroreducens (NCBI:txid46680)

Foldseek 3Di:
DCVLLCVLQVHPDLVSVCVLLVHDSVVSVCCVVVVDPCDPSNLVSSCVSRVDDSVVVCVSSVPPPPDDPPPVPPPDDPDPPPPDPPDDPDDD